Protein AF-A0A0B5FJ56-F1 (afdb_monomer)

Nearest PDB structures (foldseek):
  7oh8-assembly1_B  TM=6.959E-01  e=1.888E-01  Neisseria meningitidis
  7og8-assembly1_A  TM=6.873E-01  e=2.146E-01  Neisseria meningitidis FAM18
  1kq1-assembly1_A  TM=7.220E-01  e=4.351E-01  Staphylococcus aureus
  7ogw-assembly1_A  TM=5.899E-01  e=4.640E-01  Neisseria meningitidis
  4pno-assembly1_A  TM=6.614E-01  e=1.788E+00  Escherichia coli

Structure (mmCIF, N/CA/C/O backbone):
data_AF-A0A0B5FJ56-F1
#
_entry.id   AF-A0A0B5FJ56-F1
#
loop_
_atom_site.group_PDB
_atom_site.id
_atom_site.type_symbol
_atom_site.label_atom_id
_atom_site.label_alt_id
_atom_site.label_comp_id
_atom_site.label_asym_id
_atom_site.label_entity_id
_atom_site.label_seq_id
_atom_site.pdbx_PDB_ins_code
_atom_site.Cartn_x
_atom_site.Cartn_y
_atom_site.Cartn_z
_atom_site.occupancy
_atom_site.B_iso_or_equiv
_atom_site.auth_seq_id
_atom_site.auth_comp_id
_atom_site.auth_asym_id
_atom_site.auth_atom_id
_atom_site.pdbx_PDB_model_num
ATOM 1 N N . MET A 1 1 ? 6.779 4.741 -17.491 1.00 45.50 1 MET A N 1
ATOM 2 C CA . MET A 1 1 ? 7.857 5.146 -16.566 1.00 45.50 1 MET A CA 1
ATOM 3 C C . MET A 1 1 ? 7.271 5.178 -15.172 1.00 45.50 1 MET A C 1
ATOM 5 O O . MET A 1 1 ? 6.280 5.863 -14.962 1.00 45.50 1 MET A O 1
ATOM 9 N N . TRP A 1 2 ? 7.814 4.372 -14.268 1.00 51.03 2 TRP A N 1
ATOM 10 C CA . TRP A 1 2 ? 7.439 4.374 -12.858 1.00 51.03 2 TRP A CA 1
ATOM 11 C C . TRP A 1 2 ? 8.082 5.604 -12.207 1.00 51.03 2 TRP A C 1
ATOM 13 O O . TRP A 1 2 ? 9.277 5.814 -12.394 1.00 51.03 2 TRP A O 1
ATOM 23 N N . GLY A 1 3 ? 7.311 6.450 -11.519 1.00 56.16 3 GLY A N 1
ATOM 24 C CA . GLY A 1 3 ? 7.880 7.593 -10.795 1.00 56.16 3 GLY A CA 1
ATOM 25 C C . GLY A 1 3 ? 8.838 7.113 -9.701 1.00 56.16 3 GLY A C 1
ATOM 26 O O . GLY A 1 3 ? 8.550 6.113 -9.044 1.00 56.16 3 GLY A O 1
ATOM 27 N N . GLU A 1 4 ? 9.958 7.808 -9.503 1.00 58.91 4 GLU A N 1
ATOM 28 C CA . GLU A 1 4 ? 11.053 7.404 -8.599 1.00 58.91 4 GLU A CA 1
ATOM 29 C C . GLU A 1 4 ? 10.584 7.087 -7.165 1.00 58.91 4 GLU A C 1
ATOM 31 O O . GLU A 1 4 ? 11.084 6.152 -6.539 1.00 58.91 4 GLU A O 1
ATOM 36 N N . ALA A 1 5 ? 9.547 7.778 -6.677 1.00 59.09 5 ALA A N 1
ATOM 37 C CA . ALA A 1 5 ? 8.929 7.509 -5.376 1.00 59.09 5 ALA A CA 1
ATOM 38 C C . ALA A 1 5 ? 8.338 6.087 -5.264 1.00 59.09 5 ALA A C 1
ATOM 40 O O . ALA A 1 5 ? 8.475 5.432 -4.235 1.00 59.09 5 ALA A O 1
ATOM 41 N N . ARG A 1 6 ? 7.739 5.556 -6.340 1.00 62.88 6 ARG A N 1
ATOM 42 C CA . ARG A 1 6 ? 7.097 4.227 -6.334 1.00 62.88 6 ARG A CA 1
ATOM 43 C C . ARG A 1 6 ? 8.122 3.101 -6.231 1.00 62.88 6 ARG A C 1
ATOM 45 O O . ARG A 1 6 ? 7.892 2.120 -5.532 1.00 62.88 6 ARG A O 1
ATOM 52 N N . VAL A 1 7 ? 9.273 3.269 -6.883 1.00 65.31 7 VAL A N 1
ATOM 53 C CA . VAL A 1 7 ? 10.377 2.297 -6.832 1.00 65.31 7 VAL A CA 1
ATOM 54 C C . VAL A 1 7 ? 10.950 2.208 -5.417 1.00 65.31 7 VAL A C 1
ATOM 56 O O . VAL A 1 7 ? 11.203 1.109 -4.926 1.00 65.31 7 VAL A O 1
ATOM 59 N N . ASN A 1 8 ? 11.082 3.348 -4.733 1.00 68.94 8 ASN A N 1
ATOM 60 C CA . ASN A 1 8 ? 11.626 3.411 -3.378 1.00 68.94 8 ASN A CA 1
ATOM 61 C C . ASN A 1 8 ? 10.744 2.654 -2.363 1.00 68.94 8 ASN A C 1
ATOM 63 O O . ASN A 1 8 ? 11.252 1.880 -1.552 1.00 68.94 8 ASN A O 1
ATOM 67 N N . ILE A 1 9 ? 9.416 2.786 -2.473 1.00 70.25 9 ILE A N 1
ATOM 68 C CA . ILE A 1 9 ? 8.451 2.073 -1.619 1.00 70.25 9 ILE A CA 1
ATOM 69 C C . ILE A 1 9 ? 8.546 0.557 -1.819 1.00 70.25 9 ILE A C 1
ATOM 71 O O . ILE A 1 9 ? 8.675 -0.193 -0.851 1.00 70.25 9 ILE A O 1
ATOM 75 N N . CYS A 1 10 ? 8.513 0.094 -3.071 1.00 74.06 10 CYS A N 1
ATOM 76 C CA . CYS A 1 10 ? 8.556 -1.335 -3.383 1.00 74.06 10 CYS A CA 1
ATOM 77 C C . CYS A 1 10 ? 9.886 -1.974 -2.948 1.00 74.06 10 CYS A C 1
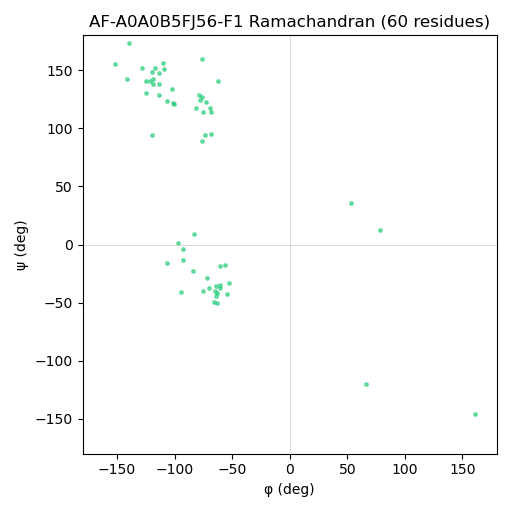ATOM 79 O O . CYS A 1 10 ? 9.901 -3.101 -2.443 1.00 74.06 10 CYS A O 1
ATOM 81 N N . GLN A 1 11 ? 10.999 -1.239 -3.062 1.00 72.56 11 GLN A N 1
ATOM 82 C CA . GLN A 1 11 ? 12.281 -1.664 -2.505 1.00 72.56 11 GLN A CA 1
ATOM 83 C C . GLN A 1 11 ? 12.240 -1.720 -0.975 1.00 72.56 11 GLN A C 1
ATOM 85 O O . GLN A 1 11 ? 12.592 -2.752 -0.413 1.00 72.56 11 GLN A O 1
ATOM 90 N N . ALA A 1 12 ? 11.758 -0.682 -0.287 1.00 71.00 12 ALA A N 1
ATOM 91 C CA . ALA A 1 12 ? 11.689 -0.670 1.175 1.00 71.00 12 ALA A CA 1
ATOM 92 C C . ALA A 1 12 ? 10.923 -1.885 1.734 1.00 71.00 12 ALA A C 1
ATOM 94 O O . ALA A 1 12 ? 11.403 -2.538 2.661 1.00 71.00 12 ALA A O 1
ATOM 95 N N . VAL A 1 13 ? 9.793 -2.242 1.116 1.00 74.19 13 VAL A N 1
ATOM 96 C CA . VAL A 1 13 ? 9.004 -3.435 1.474 1.00 74.19 13 VAL A CA 1
ATOM 97 C C . VAL A 1 13 ? 9.793 -4.722 1.223 1.00 74.19 13 VAL A C 1
ATOM 99 O O . VAL A 1 13 ? 9.853 -5.588 2.092 1.00 74.19 13 VAL A O 1
ATOM 102 N N . THR A 1 14 ? 10.470 -4.827 0.076 1.00 72.81 14 THR A N 1
ATOM 103 C CA . THR A 1 14 ? 11.330 -5.981 -0.255 1.00 72.81 14 THR A CA 1
ATOM 104 C C . THR A 1 14 ? 12.475 -6.151 0.749 1.00 72.81 14 THR A C 1
ATOM 106 O O . THR A 1 14 ? 12.845 -7.270 1.093 1.00 72.81 14 THR A O 1
ATOM 109 N N . HIS A 1 15 ? 13.008 -5.045 1.270 1.00 75.25 15 HIS A N 1
ATOM 110 C CA . HIS A 1 15 ? 14.054 -5.019 2.292 1.00 75.25 15 HIS A CA 1
ATOM 111 C C . HIS A 1 15 ? 13.515 -5.166 3.730 1.00 75.25 15 HIS A C 1
ATOM 113 O O . HIS A 1 15 ? 14.272 -5.008 4.687 1.00 75.25 15 HIS A O 1
ATOM 119 N N . GLY A 1 16 ? 12.225 -5.478 3.905 1.00 69.88 16 GLY A N 1
ATOM 120 C CA . GLY A 1 16 ? 11.611 -5.739 5.210 1.00 69.88 16 GLY A CA 1
ATOM 121 C C . GLY A 1 16 ? 11.288 -4.487 6.029 1.00 69.88 16 GLY A C 1
ATOM 122 O O . GLY A 1 16 ? 10.992 -4.592 7.218 1.00 69.88 16 GLY A O 1
ATOM 123 N N . SER A 1 17 ? 11.333 -3.299 5.422 1.00 76.12 17 SER A N 1
ATOM 124 C CA . SER A 1 17 ? 10.872 -2.075 6.077 1.00 76.12 17 SER A CA 1
ATOM 125 C C . SER A 1 17 ? 9.350 -2.004 6.035 1.00 76.12 17 SER A C 1
ATOM 127 O O . SER A 1 17 ? 8.741 -2.025 4.966 1.00 76.12 17 SER A O 1
ATOM 129 N N . ASN A 1 18 ? 8.731 -1.873 7.208 1.00 76.38 18 ASN A N 1
ATOM 130 C CA . ASN A 1 18 ? 7.294 -1.653 7.304 1.00 76.38 18 ASN A CA 1
ATOM 131 C C . ASN A 1 18 ? 6.963 -0.257 6.760 1.00 76.38 18 ASN A C 1
ATOM 133 O O . ASN A 1 18 ? 7.356 0.750 7.346 1.00 76.38 18 ASN A O 1
ATOM 137 N N . ARG A 1 19 ? 6.238 -0.207 5.644 1.00 82.56 19 ARG A N 1
ATOM 138 C CA . ARG A 1 19 ? 5.685 1.020 5.065 1.00 82.56 19 ARG A CA 1
ATOM 139 C C . ARG A 1 19 ? 4.166 0.969 5.140 1.00 82.56 19 ARG A C 1
ATOM 141 O O . ARG A 1 19 ? 3.579 -0.108 5.041 1.00 82.56 19 ARG A O 1
ATOM 148 N N . TYR A 1 20 ? 3.554 2.133 5.303 1.00 85.50 20 TYR A N 1
ATOM 149 C CA . TYR A 1 20 ? 2.107 2.297 5.327 1.00 85.50 20 TYR A CA 1
ATOM 150 C C . TYR A 1 20 ? 1.691 3.204 4.173 1.00 85.50 20 TYR A C 1
ATOM 152 O O . TYR A 1 20 ? 2.402 4.148 3.824 1.00 85.50 20 TYR A O 1
ATOM 160 N N . LEU A 1 21 ? 0.554 2.890 3.565 1.00 86.75 21 LEU A N 1
ATOM 161 C CA . LEU A 1 21 ? -0.093 3.728 2.564 1.00 86.75 21 LEU A CA 1
ATOM 162 C C . LEU A 1 21 ? -1.441 4.168 3.093 1.00 86.75 21 LEU A C 1
ATOM 164 O O . LEU A 1 21 ? -2.090 3.437 3.842 1.00 86.75 21 LEU A O 1
ATOM 168 N N . LYS A 1 22 ? -1.886 5.331 2.629 1.00 88.38 22 LYS A N 1
ATOM 169 C CA . LYS A 1 22 ? -3.257 5.776 2.821 1.00 88.38 22 LYS A CA 1
ATOM 170 C C . LYS A 1 22 ? -4.008 5.660 1.505 1.00 88.38 22 LYS A C 1
ATOM 172 O O . LYS A 1 22 ? -3.601 6.254 0.510 1.00 88.38 22 LYS A O 1
ATOM 177 N N . ASN A 1 23 ? -5.112 4.923 1.502 1.00 88.75 23 ASN A N 1
ATOM 178 C CA . ASN A 1 23 ? -6.044 4.904 0.390 1.00 88.75 23 ASN A CA 1
ATOM 179 C C . ASN A 1 23 ? -6.863 6.198 0.405 1.00 88.75 23 ASN A C 1
ATOM 181 O O . ASN A 1 23 ? -7.654 6.427 1.322 1.00 88.75 23 ASN A O 1
ATOM 185 N N . THR A 1 24 ? -6.691 7.050 -0.599 1.00 84.62 24 THR A N 1
ATOM 186 C CA . THR A 1 24 ? -7.367 8.353 -0.684 1.00 84.62 24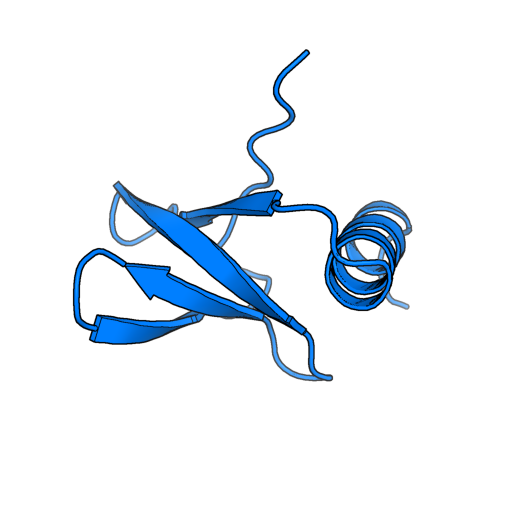 THR A CA 1
ATOM 187 C C . THR A 1 24 ? -8.852 8.222 -1.003 1.00 84.62 24 THR A C 1
ATOM 189 O O . THR A 1 24 ? -9.648 9.046 -0.558 1.00 84.62 24 THR A O 1
ATOM 192 N N . ARG A 1 25 ? -9.257 7.159 -1.709 1.00 86.75 25 ARG A N 1
ATOM 193 C CA . ARG A 1 25 ? -10.666 6.906 -2.044 1.00 86.75 25 ARG A CA 1
ATOM 194 C C . ARG 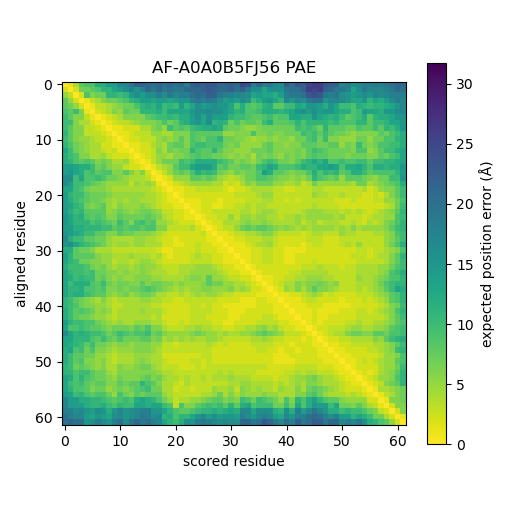A 1 25 ? -11.463 6.386 -0.860 1.00 86.75 25 ARG A C 1
ATOM 196 O O . ARG A 1 25 ? -12.612 6.775 -0.677 1.00 86.75 25 ARG A O 1
ATOM 203 N N . LYS A 1 26 ? -10.858 5.501 -0.070 1.00 84.44 26 LYS A N 1
ATOM 204 C CA . LYS A 1 26 ? -11.496 4.886 1.101 1.00 84.44 26 LYS A CA 1
ATOM 205 C C . LYS A 1 26 ? -11.223 5.647 2.399 1.00 84.44 26 LYS A C 1
ATOM 207 O O . LYS A 1 26 ? -11.910 5.418 3.386 1.00 84.44 26 LYS A O 1
ATOM 212 N N . SER A 1 27 ? -10.255 6.570 2.397 1.00 85.62 27 SER A N 1
ATOM 213 C CA . SER A 1 27 ? -9.721 7.207 3.609 1.00 85.62 27 SER A CA 1
ATOM 214 C C . SER A 1 27 ? -9.267 6.185 4.662 1.00 85.62 27 SER A C 1
ATOM 216 O O . SER A 1 27 ? -9.410 6.416 5.859 1.00 85.62 27 SER A O 1
ATOM 218 N N . GLU A 1 28 ? -8.710 5.061 4.208 1.00 89.50 28 GLU A N 1
ATOM 219 C CA . GLU A 1 28 ? -8.200 3.978 5.056 1.00 89.50 28 GLU A CA 1
ATOM 220 C C . GLU A 1 28 ? -6.677 3.916 4.991 1.00 89.50 28 GLU A C 1
ATOM 222 O O . GLU A 1 28 ? -6.078 4.343 4.006 1.00 89.50 28 GLU A O 1
ATOM 227 N N . GLU A 1 29 ? -6.047 3.363 6.023 1.00 90.94 29 GLU A N 1
ATOM 228 C CA . GLU A 1 29 ? -4.597 3.191 6.079 1.00 90.94 29 GLU A CA 1
ATOM 229 C C . GLU A 1 29 ? -4.247 1.707 6.183 1.00 90.94 29 GLU A C 1
ATOM 231 O O . GLU A 1 29 ? -4.926 0.945 6.875 1.00 90.94 29 GLU A O 1
ATOM 236 N N . GLY A 1 30 ? -3.221 1.291 5.447 1.00 89.75 30 GLY A N 1
ATOM 237 C CA . GLY A 1 30 ? -2.858 -0.111 5.299 1.00 89.75 30 GLY A CA 1
ATOM 238 C C . GLY A 1 30 ? -1.353 -0.307 5.277 1.00 89.75 30 GLY A C 1
ATOM 239 O O . GLY A 1 30 ? -0.610 0.495 4.706 1.00 89.75 30 GLY A O 1
ATOM 240 N N . LYS A 1 31 ? -0.893 -1.391 5.898 1.00 89.06 31 LYS A N 1
ATOM 241 C CA . LYS A 1 31 ? 0.512 -1.796 5.875 1.00 89.06 31 LYS A CA 1
ATOM 242 C C . LYS A 1 31 ? 0.818 -2.485 4.555 1.00 89.06 31 LYS A C 1
ATOM 244 O O . LYS A 1 31 ? 0.149 -3.451 4.211 1.00 89.06 31 LYS A O 1
ATOM 249 N N . ILE A 1 32 ? 1.858 -2.063 3.847 1.00 88.38 32 ILE A N 1
ATOM 250 C CA . ILE A 1 32 ? 2.258 -2.724 2.605 1.00 88.38 32 ILE A CA 1
ATOM 251 C C . ILE A 1 32 ? 2.896 -4.078 2.927 1.00 88.38 32 ILE A C 1
ATOM 253 O O . ILE A 1 32 ? 3.886 -4.152 3.657 1.00 88.38 32 ILE A O 1
ATOM 257 N N . LEU A 1 33 ? 2.333 -5.141 2.361 1.00 87.38 33 LEU A N 1
ATOM 258 C CA . LEU A 1 33 ? 2.878 -6.496 2.412 1.00 87.38 33 LEU A CA 1
ATOM 259 C C . LEU A 1 33 ? 3.732 -6.789 1.180 1.00 87.38 33 LEU A C 1
ATOM 261 O O . LEU A 1 33 ? 4.789 -7.411 1.286 1.00 87.38 33 LEU A O 1
ATOM 265 N N . ARG A 1 34 ? 3.269 -6.339 0.009 1.00 85.31 34 ARG A N 1
ATOM 266 C CA . ARG A 1 34 ? 3.923 -6.583 -1.275 1.00 85.31 34 ARG A CA 1
ATOM 267 C C . ARG A 1 34 ? 3.626 -5.463 -2.268 1.00 85.31 34 ARG A C 1
ATOM 269 O O . ARG A 1 34 ? 2.617 -4.773 -2.167 1.00 85.31 34 ARG A O 1
ATOM 276 N N . CYS A 1 35 ? 4.523 -5.298 -3.230 1.00 85.00 35 CYS A N 1
ATOM 277 C CA . CYS A 1 35 ? 4.326 -4.460 -4.402 1.00 85.00 35 CYS A CA 1
ATOM 278 C C . CYS A 1 35 ? 4.462 -5.314 -5.668 1.00 85.00 35 CYS A C 1
ATOM 280 O O . CYS A 1 35 ? 5.339 -6.181 -5.747 1.00 85.00 35 CYS A O 1
ATOM 282 N N . ASP A 1 36 ? 3.605 -5.043 -6.646 1.00 83.50 36 ASP A N 1
ATOM 283 C CA . ASP A 1 36 ? 3.558 -5.702 -7.951 1.00 83.50 36 ASP A CA 1
ATOM 284 C C . ASP A 1 36 ? 3.294 -4.673 -9.061 1.00 83.50 36 ASP A C 1
ATOM 286 O O . ASP A 1 36 ? 3.034 -3.500 -8.794 1.00 83.50 36 ASP A O 1
ATOM 290 N N . ASP A 1 37 ? 3.350 -5.103 -10.328 1.00 81.19 37 ASP A N 1
ATOM 291 C CA . ASP A 1 37 ? 3.205 -4.228 -11.503 1.00 81.19 37 ASP A CA 1
ATOM 292 C C . ASP A 1 37 ? 1.897 -3.409 -11.541 1.00 81.19 37 ASP A C 1
ATOM 294 O O . ASP A 1 37 ? 1.799 -2.410 -12.255 1.00 81.19 37 ASP A O 1
ATOM 298 N N . HIS A 1 38 ? 0.892 -3.807 -10.759 1.00 83.12 38 HIS A N 1
ATOM 299 C CA . HIS A 1 38 ? -0.438 -3.200 -10.748 1.00 8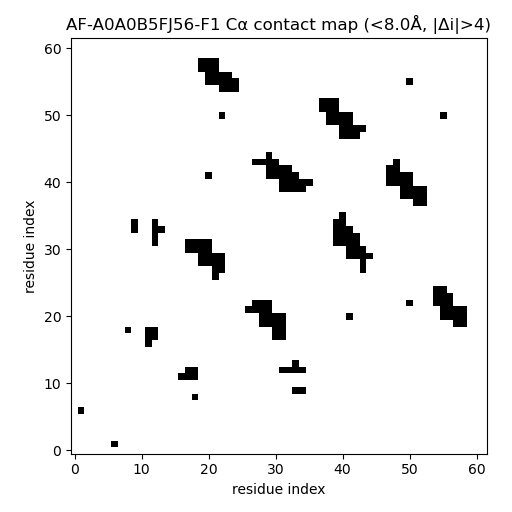3.12 38 HIS A CA 1
ATOM 300 C C . HIS A 1 38 ? -0.724 -2.331 -9.513 1.00 83.12 38 HIS A C 1
ATOM 302 O O . H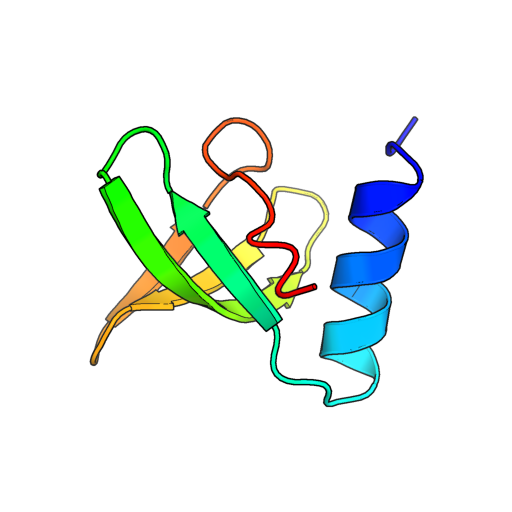IS A 1 38 ? -1.674 -1.544 -9.542 1.00 83.12 38 HIS A O 1
ATOM 308 N N . GLY A 1 39 ? 0.065 -2.440 -8.441 1.00 87.25 39 GLY A N 1
ATOM 309 C CA . GLY A 1 39 ? -0.202 -1.710 -7.205 1.00 87.25 39 GLY A CA 1
ATOM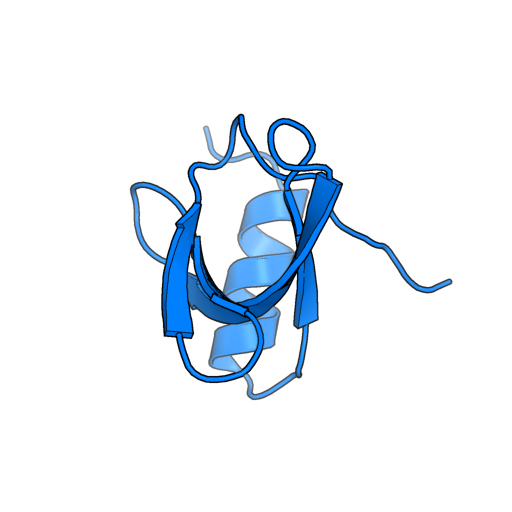 310 C C . GLY A 1 39 ? 0.504 -2.288 -5.986 1.00 87.25 39 GLY A C 1
ATOM 311 O O . GLY A 1 39 ? 1.623 -2.799 -6.062 1.00 87.25 39 GLY A O 1
ATOM 312 N N . PHE A 1 40 ? -0.180 -2.181 -4.852 1.00 88.62 40 PHE A N 1
ATOM 313 C CA . PHE A 1 40 ? 0.291 -2.642 -3.558 1.00 88.62 40 PHE A CA 1
ATOM 314 C C . PHE A 1 40 ? -0.716 -3.606 -2.940 1.00 88.62 40 PHE A C 1
ATOM 316 O O . PHE A 1 40 ? -1.901 -3.292 -2.820 1.00 88.62 40 PHE A O 1
ATOM 323 N N . GLU A 1 41 ? -0.228 -4.754 -2.486 1.00 91.69 41 GLU A N 1
ATOM 324 C CA . GLU A 1 41 ? -0.963 -5.592 -1.549 1.00 91.69 41 GLU A CA 1
ATOM 325 C C . GLU A 1 41 ? -0.755 -5.022 -0.148 1.00 91.69 41 GLU A C 1
ATOM 327 O O . GLU A 1 41 ? 0.373 -4.957 0.355 1.00 91.69 41 GLU A O 1
ATOM 332 N N . VAL A 1 42 ? -1.847 -4.584 0.470 1.00 91.56 42 VAL A N 1
ATOM 333 C CA . VAL A 1 42 ? -1.853 -3.974 1.793 1.00 91.56 42 VAL A CA 1
ATOM 334 C C . VAL A 1 42 ? -2.700 -4.778 2.772 1.00 91.56 42 VAL A C 1
ATOM 336 O O . VAL A 1 42 ? -3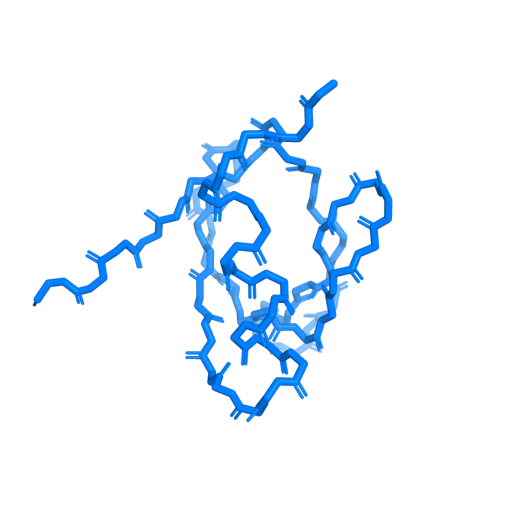.702 -5.394 2.418 1.00 91.56 42 VAL A O 1
ATOM 339 N N . GLU A 1 43 ? -2.306 -4.744 4.034 1.00 92.06 43 GLU A N 1
ATOM 340 C CA . GLU A 1 43 ? -3.064 -5.267 5.161 1.00 92.06 43 GLU A CA 1
ATOM 341 C C . GLU A 1 43 ? -3.756 -4.113 5.887 1.00 92.06 43 GLU A C 1
ATOM 343 O O . GLU A 1 43 ? -3.101 -3.176 6.350 1.00 92.06 43 GLU A O 1
ATOM 348 N N . VAL A 1 44 ? -5.083 -4.177 5.971 1.00 91.44 44 VAL A N 1
ATOM 349 C CA . VAL A 1 44 ? -5.942 -3.177 6.615 1.00 91.44 44 VAL A CA 1
ATOM 350 C C . VAL A 1 44 ? -6.689 -3.878 7.746 1.00 91.44 44 VAL A C 1
ATOM 352 O O . VAL A 1 44 ? -7.720 -4.515 7.526 1.00 91.44 44 VAL A O 1
ATOM 355 N N . GLY A 1 45 ? -6.155 -3.815 8.965 1.00 88.62 45 GLY A N 1
ATOM 356 C CA . GLY A 1 45 ? -6.669 -4.613 10.082 1.00 88.62 45 GLY A CA 1
ATOM 357 C C . GLY A 1 45 ? -6.433 -6.110 9.853 1.00 88.62 45 GLY A C 1
ATOM 358 O O . GLY A 1 45 ? -5.292 -6.530 9.708 1.00 88.62 45 GLY A O 1
ATOM 359 N N . GLU A 1 46 ? -7.499 -6.914 9.809 1.00 89.19 46 GLU A N 1
ATOM 360 C CA . GLU A 1 46 ? -7.424 -8.375 9.595 1.00 89.19 46 GLU A CA 1
ATOM 361 C C . GLU A 1 46 ? -7.652 -8.799 8.132 1.00 89.19 46 GLU A C 1
ATOM 363 O O . GLU A 1 46 ? -7.651 -9.989 7.812 1.00 89.19 46 GLU A O 1
ATOM 368 N N . ARG A 1 47 ? -7.869 -7.838 7.225 1.00 92.38 47 ARG A N 1
ATOM 369 C CA . ARG A 1 47 ? -8.106 -8.102 5.799 1.00 92.38 47 ARG A CA 1
ATOM 370 C C . ARG A 1 47 ? -6.928 -7.664 4.943 1.00 92.38 47 ARG A C 1
ATOM 372 O O . ARG A 1 47 ? -6.237 -6.696 5.251 1.00 92.38 47 ARG A O 1
ATOM 379 N N . ARG A 1 48 ? -6.756 -8.354 3.817 1.00 92.19 48 ARG A N 1
ATOM 380 C CA . ARG A 1 48 ? -5.824 -7.969 2.755 1.00 92.19 48 ARG A CA 1
ATOM 381 C C . ARG A 1 48 ? -6.594 -7.340 1.611 1.00 92.19 48 ARG A C 1
ATOM 383 O O . ARG A 1 48 ? -7.615 -7.877 1.185 1.00 92.19 48 ARG A O 1
ATOM 390 N N . GLU A 1 49 ? -6.101 -6.216 1.125 1.00 92.69 49 GLU A N 1
ATOM 391 C CA . GLU A 1 49 ? -6.646 -5.521 -0.030 1.00 92.69 49 GLU A CA 1
ATOM 392 C C . GLU A 1 49 ? -5.540 -5.228 -1.037 1.00 92.69 49 GLU A C 1
ATOM 394 O O . GLU A 1 49 ? -4.375 -5.062 -0.683 1.00 92.69 49 GLU A O 1
ATOM 399 N N . HIS A 1 50 ? -5.921 -5.146 -2.307 1.00 91.44 50 HIS A N 1
ATOM 400 C CA . HIS A 1 50 ? -5.043 -4.644 -3.354 1.00 91.44 50 HIS A CA 1
ATOM 401 C C . HIS A 1 50 ? -5.442 -3.210 -3.668 1.00 91.44 50 HIS A C 1
ATOM 403 O O . HIS A 1 50 ? -6.606 -2.949 -3.981 1.00 91.44 50 HIS A O 1
ATOM 409 N N . TRP A 1 51 ? -4.502 -2.282 -3.530 1.00 90.56 51 TRP A N 1
ATOM 410 C CA . TRP A 1 51 ? -4.714 -0.873 -3.833 1.00 90.56 51 TRP A CA 1
ATOM 411 C C . TRP A 1 51 ? -3.854 -0.472 -5.025 1.00 90.56 51 TRP A C 1
ATOM 413 O O . TRP A 1 51 ? -2.643 -0.709 -5.048 1.00 90.56 51 TRP A O 1
ATOM 423 N N . THR A 1 52 ? -4.476 0.152 -6.022 1.00 88.31 52 THR A N 1
ATOM 424 C CA . THR A 1 52 ? -3.748 0.611 -7.207 1.00 88.31 52 THR A CA 1
ATOM 425 C C . THR A 1 52 ? -2.951 1.879 -6.905 1.00 88.31 52 THR A C 1
ATOM 427 O O . THR A 1 52 ? -3.253 2.625 -5.975 1.00 88.31 52 THR A O 1
ATOM 430 N N . PHE A 1 53 ? -1.941 2.172 -7.726 1.00 82.00 53 PHE A N 1
ATOM 431 C CA . PHE A 1 53 ? -1.101 3.367 -7.559 1.00 82.00 53 PHE A CA 1
ATOM 432 C C . PHE A 1 53 ? -1.850 4.706 -7.637 1.00 82.00 53 PHE A C 1
ATOM 434 O O . PHE A 1 53 ? -1.288 5.724 -7.246 1.00 82.00 53 PHE A O 1
ATOM 441 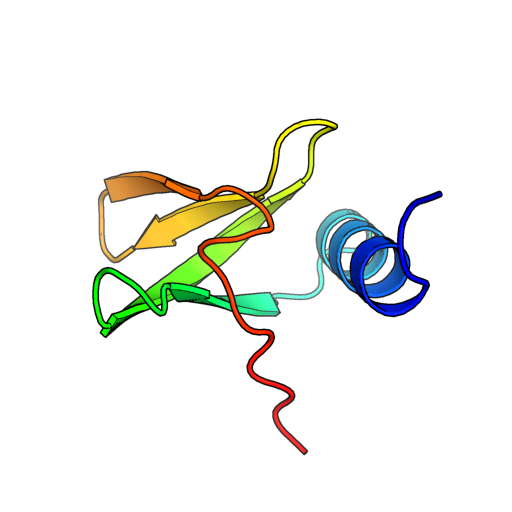N N . ASP A 1 54 ? -3.055 4.721 -8.207 1.00 84.62 54 ASP A N 1
ATOM 442 C CA . ASP A 1 54 ? -3.908 5.912 -8.314 1.00 84.62 54 ASP A CA 1
ATOM 443 C C . ASP A 1 54 ? -4.737 6.140 -7.042 1.00 84.62 54 ASP A C 1
ATOM 445 O O . ASP A 1 54 ? -5.174 7.248 -6.749 1.00 84.62 54 ASP A O 1
ATOM 449 N N . GLU A 1 55 ? -4.948 5.080 -6.264 1.00 83.81 55 GLU A N 1
ATOM 450 C CA . GLU A 1 55 ? -5.807 5.092 -5.083 1.00 83.81 55 GLU A CA 1
ATOM 451 C C . GLU A 1 55 ? -5.045 5.389 -3.797 1.00 83.81 55 GLU A C 1
ATOM 453 O O . GLU A 1 55 ? -5.664 5.476 -2.739 1.00 83.81 55 GLU A O 1
ATOM 458 N N . VAL A 1 56 ? -3.719 5.521 -3.864 1.00 83.31 56 VAL A N 1
ATOM 459 C CA . VAL A 1 56 ? -2.853 5.594 -2.688 1.00 83.31 56 VAL A CA 1
ATOM 460 C C . VAL A 1 56 ? -1.983 6.838 -2.687 1.00 83.31 56 VAL A C 1
ATOM 462 O O . VAL A 1 56 ? -1.406 7.218 -3.704 1.00 83.31 56 VAL A O 1
ATOM 465 N N . GLU A 1 57 ? -1.831 7.419 -1.503 1.00 80.06 57 GLU A N 1
ATOM 466 C CA . GLU A 1 57 ? -0.797 8.403 -1.210 1.00 80.06 57 GLU A CA 1
ATOM 467 C C . GLU A 1 57 ? 0.190 7.836 -0.189 1.00 80.06 57 GLU A C 1
ATOM 469 O O . GLU A 1 57 ? -0.186 7.160 0.777 1.00 80.06 57 GLU A O 1
ATOM 474 N N . GLU A 1 58 ? 1.476 8.101 -0.424 1.00 69.94 58 GLU A N 1
ATOM 475 C CA . GLU A 1 58 ? 2.532 7.746 0.516 1.00 69.94 58 GLU A CA 1
ATOM 476 C C . GLU A 1 58 ? 2.411 8.631 1.761 1.00 69.94 58 GLU A C 1
ATOM 478 O O . GLU A 1 58 ? 2.569 9.850 1.694 1.00 69.94 58 GLU A O 1
ATOM 483 N N . GLN A 1 59 ? 2.160 8.014 2.916 1.00 65.75 59 GLN A N 1
ATOM 484 C CA . GLN A 1 59 ? 2.357 8.670 4.205 1.00 65.75 59 GLN A CA 1
ATOM 485 C C . GLN A 1 59 ? 3.863 8.695 4.473 1.00 65.75 59 GLN A C 1
ATOM 487 O O . GLN A 1 59 ? 4.440 7.764 5.035 1.00 65.75 59 GLN A O 1
ATOM 492 N N . ASN A 1 60 ? 4.527 9.748 4.005 1.00 52.22 60 ASN A N 1
ATOM 493 C CA . ASN A 1 60 ? 5.919 9.994 4.342 1.00 52.22 60 ASN A CA 1
ATOM 494 C C . ASN A 1 60 ? 5.952 10.480 5.800 1.00 52.22 60 ASN A C 1
ATOM 496 O O . ASN A 1 60 ? 5.700 11.650 6.085 1.00 52.22 60 ASN A O 1
ATOM 500 N N . SER A 1 61 ? 6.153 9.558 6.744 1.00 47.56 61 SER A N 1
ATOM 501 C CA . SER A 1 61 ? 6.406 9.918 8.139 1.00 47.56 61 SER A CA 1
ATOM 502 C C . SER A 1 61 ? 7.785 10.578 8.212 1.00 47.56 61 SER A C 1
ATOM 504 O O . SER A 1 61 ? 8.803 9.888 8.225 1.00 47.56 61 SER A O 1
ATOM 506 N N . ASN A 1 62 ? 7.790 11.910 8.164 1.00 41.22 62 ASN A N 1
ATOM 507 C CA . ASN A 1 62 ? 8.959 12.763 8.375 1.00 41.22 62 ASN A CA 1
ATOM 508 C C . ASN A 1 62 ? 9.451 12.709 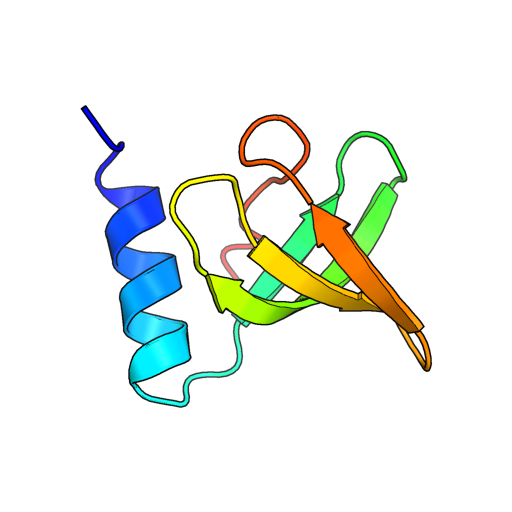9.825 1.00 41.22 62 ASN A C 1
ATOM 510 O O . ASN A 1 62 ? 8.591 12.670 10.734 1.00 41.22 62 ASN A O 1
#

Sequence (62 aa):
MWGEARVNICQAVTHGSNRYLKNTRKSEEGKILRCDDHGFEVEVGERREHWTFDEVEEQNSN

Foldseek 3Di:
DDPPVVVVVQVCLVVVHWFKKAFQVVRAIFTFNHADPFATFTHGPPDTDGDGPVRIDGPPPD

Secondary structure (DSSP, 8-state):
---HHHHHHHHHHHTT---EEEETTTTEEEEEEEEETTEEEEEETTEEEEEETTSEEE----

Organism: NCBI:txid483547

Solvent-accessible surface area (backbone atoms only — not comparable to full-atom values): 3734 Å² total; per-residue (Å²): 135,83,56,73,70,60,56,52,53,44,48,38,40,76,72,70,43,89,45,50,36,32,30,69,84,77,73,42,67,24,40,48,73,47,63,57,102,72,30,33,38,23,37,46,88,96,43,78,47,80,44,41,72,89,40,48,45,80,63,77,84,124

Radius of gyration: 10.62 Å; Cα contacts (8 Å, |Δi|>4): 98; chains: 1; bounding box: 26×21×27 Å

Mean predicted aligned error: 6.65 Å

pLDDT: mean 78.8, std 13.17, range [41.22, 92.69]